Protein AF-W1XYI2-F1 (afdb_monomer_lite)

pLDDT: mean 91.17, std 10.31, range [52.06, 98.25]

Sequence (101 aa):
CQRESIPVISCMGGGNRFYPEKLMIADINKSHTCPLARVMRRELKKRGIKKQLVLFSTEKPTKPQFRGDATSPGTCSFVPPVAGFILAAHVLRTILEVPEQ

Radius of gyration: 15.17 Å; chains: 1; bounding box: 48×22×35 Å

Organism: NCBI:txid408170

Secondary structure (DSSP, 8-state):
-GGGT---EEE---TT---GGGEEEEEGGG--S-HHHHHHHHHHHHTT----EEEEE-SPPPPP--SSS--PPP--TTHHHHHHHHHHHHHHHHHTTPPP-

Foldseek 3Di:
DVVVVDADEEEADQFQDDDLVQKDKDWLVPDDLGPRSVVVVVVCVVVVNDTHIYIDGPDNRDQDPDDDPPSDTDHDPVNVVSSVVVVVVVVVCVVVVPDDD

InterPro domains:
  IPR035985 Ubiquitin-activating enzyme-like [SSF69572] (1-100)
  IPR045886 ThiF/MoeB/HesA family [PTHR43267] (1-99)

Structure (mmCIF, N/CA/C/O backbone):
data_AF-W1XYI2-F1
#
_entry.id   AF-W1XYI2-F1
#
loop_
_atom_site.group_PDB
_atom_site.id
_atom_site.type_symbol
_atom_site.label_atom_id
_atom_site.label_alt_id
_atom_site.label_comp_id
_atom_site.label_asym_id
_atom_site.label_entity_id
_atom_site.label_seq_id
_atom_site.pdbx_PDB_ins_code
_atom_site.Cartn_x
_atom_site.Cartn_y
_atom_site.Cartn_z
_atom_site.occu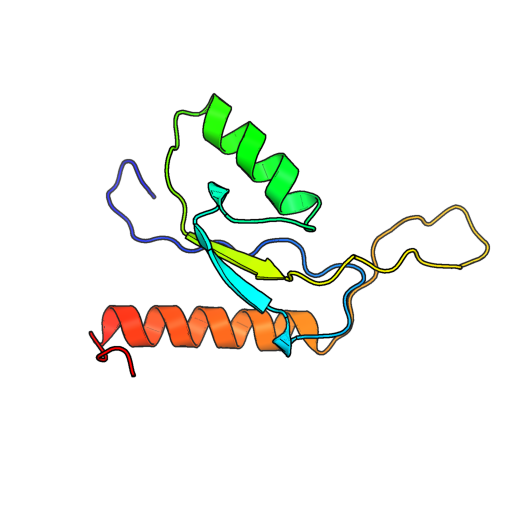pancy
_atom_site.B_iso_or_equiv
_atom_site.auth_seq_id
_atom_site.auth_comp_id
_atom_site.auth_asym_id
_atom_site.auth_atom_id
_atom_site.pdbx_PDB_model_num
ATOM 1 N N . CYS A 1 1 ? -6.157 12.230 11.367 1.00 90.81 1 CYS A N 1
ATOM 2 C CA . CYS A 1 1 ? -7.073 11.163 10.915 1.00 90.81 1 CYS A CA 1
ATOM 3 C C . CYS A 1 1 ? -7.519 10.267 12.060 1.00 90.81 1 CYS A C 1
ATOM 5 O O . CYS A 1 1 ? -8.620 10.480 12.530 1.00 90.81 1 CYS A O 1
ATOM 7 N N . GLN A 1 2 ? -6.684 9.353 12.577 1.00 87.75 2 GLN A N 1
ATOM 8 C CA . GLN A 1 2 ? -7.140 8.364 13.574 1.00 87.75 2 GLN A CA 1
ATOM 9 C C . GLN A 1 2 ? -7.705 8.962 14.865 1.00 87.75 2 GLN A C 1
ATOM 11 O O . GLN A 1 2 ? -8.763 8.539 15.306 1.00 87.75 2 GLN A O 1
ATOM 16 N N . ARG A 1 3 ? -7.036 9.970 15.439 1.00 92.31 3 ARG A N 1
ATOM 17 C CA . ARG A 1 3 ? -7.522 10.659 16.647 1.00 92.31 3 ARG A CA 1
ATOM 18 C C . ARG A 1 3 ? -8.885 11.329 16.443 1.00 92.31 3 ARG A C 1
ATOM 20 O O . ARG A 1 3 ? -9.679 11.375 17.367 1.00 92.31 3 ARG A O 1
ATOM 27 N N . GLU A 1 4 ? -9.139 11.803 15.228 1.00 95.50 4 GLU A N 1
ATOM 28 C CA . GLU A 1 4 ? -10.361 12.522 14.850 1.00 95.50 4 GLU A CA 1
ATOM 29 C C . GLU A 1 4 ? -11.403 11.585 14.210 1.00 95.50 4 GLU A C 1
ATOM 31 O O . GLU A 1 4 ? -12.368 12.050 13.619 1.00 95.50 4 GLU A O 1
ATOM 36 N N . SER A 1 5 ? -11.183 10.264 14.247 1.00 92.44 5 SER A N 1
ATOM 37 C CA . SER A 1 5 ? -12.043 9.258 13.603 1.00 92.44 5 SER A CA 1
ATOM 38 C C . SER A 1 5 ? -12.300 9.486 12.104 1.00 92.44 5 SER A C 1
ATOM 40 O O . SER A 1 5 ? -13.312 9.048 11.569 1.00 92.44 5 SER A O 1
ATOM 42 N N . ILE A 1 6 ? -11.367 10.134 11.399 1.00 94.69 6 ILE A N 1
ATOM 43 C CA . ILE A 1 6 ? -11.465 10.355 9.950 1.00 94.69 6 ILE A CA 1
ATOM 44 C C . ILE A 1 6 ? -10.928 9.109 9.225 1.00 94.69 6 ILE A C 1
ATOM 46 O O . ILE A 1 6 ? -9.735 8.799 9.394 1.00 94.69 6 ILE A O 1
ATOM 50 N N . PRO A 1 7 ? -11.748 8.416 8.406 1.00 93.88 7 PRO A N 1
ATOM 51 C CA . PRO A 1 7 ? -11.298 7.292 7.593 1.00 93.88 7 PRO A CA 1
ATOM 52 C C . PRO A 1 7 ? -10.163 7.713 6.660 1.00 93.88 7 PRO A C 1
ATOM 54 O O . PRO A 1 7 ? -10.217 8.766 6.026 1.00 93.88 7 PRO A O 1
ATOM 57 N N . VAL A 1 8 ? -9.107 6.903 6.580 1.00 95.44 8 VAL A N 1
ATOM 58 C CA . VAL A 1 8 ? -7.939 7.228 5.758 1.00 95.44 8 VAL A CA 1
ATOM 59 C C . VAL A 1 8 ? -7.326 5.976 5.148 1.00 95.44 8 VAL A C 1
ATOM 61 O O . VAL A 1 8 ? -7.055 4.993 5.839 1.00 95.44 8 VAL A O 1
ATOM 64 N N . ILE A 1 9 ? -7.046 6.058 3.851 1.00 97.56 9 ILE A N 1
ATOM 65 C CA . ILE A 1 9 ? -6.212 5.121 3.102 1.00 97.56 9 ILE A CA 1
ATOM 66 C C . ILE A 1 9 ? -4.980 5.873 2.589 1.00 97.56 9 ILE A C 1
ATOM 68 O O . ILE A 1 9 ? -5.078 7.030 2.185 1.00 97.56 9 ILE A O 1
ATOM 72 N N . SER A 1 10 ? -3.800 5.251 2.639 1.00 97.00 10 SER A N 1
ATOM 73 C CA . SER A 1 10 ? -2.549 5.883 2.188 1.00 97.00 10 SER A CA 1
ATOM 74 C C . SER A 1 10 ? -1.903 5.127 1.030 1.00 97.00 10 SER A C 1
ATOM 76 O O . SER A 1 10 ? -1.894 3.899 1.010 1.00 97.00 10 SER A O 1
ATOM 78 N N . CYS A 1 11 ? -1.310 5.850 0.083 1.00 97.19 11 CYS A N 1
ATOM 79 C CA . CYS A 1 11 ? -0.572 5.259 -1.032 1.00 97.19 11 CYS A CA 1
ATOM 80 C C . CYS A 1 11 ? 0.911 5.100 -0.677 1.00 97.19 11 CYS A C 1
ATOM 82 O O . CYS A 1 11 ? 1.551 6.052 -0.229 1.00 97.19 11 CYS A O 1
ATOM 84 N N . MET A 1 12 ? 1.460 3.901 -0.856 1.00 95.69 12 MET A N 1
ATOM 85 C CA . MET A 1 12 ? 2.892 3.639 -0.708 1.00 95.69 12 MET A CA 1
ATOM 86 C C . MET A 1 12 ? 3.640 3.922 -2.025 1.00 95.69 12 MET A C 1
ATOM 88 O O . MET A 1 12 ? 3.061 4.333 -3.024 1.00 95.69 12 MET A O 1
ATOM 92 N N . GLY A 1 13 ? 4.958 3.707 -2.047 1.00 90.19 13 GLY A N 1
ATOM 93 C CA . GLY A 1 13 ? 5.788 4.086 -3.193 1.00 90.19 13 GLY A CA 1
ATOM 94 C C . GLY A 1 13 ? 5.552 3.195 -4.412 1.00 90.19 13 GLY A C 1
ATOM 95 O O . GLY A 1 13 ? 5.601 1.975 -4.275 1.00 90.19 13 GLY A O 1
ATOM 96 N N . GLY A 1 14 ? 5.358 3.802 -5.587 1.00 88.44 14 GLY A N 1
ATOM 97 C CA . GLY A 1 14 ? 5.244 3.145 -6.900 1.00 88.44 14 GLY A CA 1
ATOM 98 C C . GLY A 1 14 ? 6.534 3.143 -7.734 1.00 88.44 14 GLY A C 1
ATOM 99 O O . GLY A 1 14 ? 6.502 2.763 -8.898 1.00 88.44 14 GLY A O 1
ATOM 100 N N . GLY A 1 15 ? 7.657 3.576 -7.154 1.00 90.31 15 GLY A N 1
ATOM 101 C CA . GLY A 1 15 ? 8.930 3.703 -7.865 1.00 90.31 15 GLY A CA 1
ATOM 102 C C . GLY A 1 15 ? 9.516 2.362 -8.316 1.00 90.31 15 GLY A C 1
ATOM 103 O O . GLY A 1 15 ? 9.439 1.363 -7.597 1.00 90.31 15 GLY A O 1
ATOM 104 N N . ASN A 1 16 ? 10.133 2.377 -9.497 1.00 89.81 16 ASN A N 1
ATOM 105 C CA . ASN A 1 16 ? 10.764 1.262 -10.198 1.00 89.81 16 ASN A CA 1
ATOM 106 C C . ASN A 1 16 ? 9.862 0.029 -10.341 1.00 89.81 16 ASN A C 1
ATOM 108 O O . ASN A 1 16 ? 10.310 -1.105 -10.157 1.00 89.81 16 ASN A O 1
ATOM 112 N N . ARG A 1 17 ? 8.583 0.261 -10.631 1.00 91.50 17 ARG A N 1
ATOM 113 C CA . ARG A 1 17 ? 7.562 -0.769 -10.826 1.00 91.50 17 ARG A CA 1
ATOM 114 C C . ARG A 1 17 ? 6.902 -0.618 -12.181 1.00 91.50 17 ARG A C 1
ATOM 116 O O . ARG A 1 17 ? 6.775 0.503 -12.675 1.00 91.50 17 ARG A O 1
ATOM 123 N N . PHE A 1 18 ? 6.475 -1.742 -12.738 1.00 93.44 18 PHE A N 1
ATOM 124 C CA . PHE A 1 18 ? 5.933 -1.835 -14.092 1.00 93.44 18 PHE A CA 1
ATOM 125 C C . PHE A 1 18 ? 4.577 -2.523 -14.161 1.00 93.44 18 PHE A C 1
ATOM 127 O O . PHE A 1 18 ? 3.939 -2.431 -15.202 1.00 93.44 18 PHE A O 1
ATOM 134 N N . TYR A 1 19 ? 4.146 -3.186 -13.085 1.00 94.69 19 TYR A N 1
ATOM 135 C CA . TYR A 1 19 ? 2.969 -4.052 -13.074 1.00 94.69 19 TYR A CA 1
ATOM 136 C C . TYR A 1 19 ? 1.880 -3.475 -12.155 1.00 94.69 19 TYR A C 1
ATOM 138 O O . TYR A 1 19 ? 1.870 -3.757 -10.947 1.00 94.69 19 TYR A O 1
ATOM 146 N N . PRO A 1 20 ? 0.971 -2.625 -12.677 1.00 95.50 20 PRO A N 1
ATOM 147 C CA . PRO A 1 20 ? -0.113 -2.046 -11.894 1.00 95.50 20 PRO A CA 1
ATOM 148 C C . PRO A 1 20 ? -1.064 -3.090 -11.303 1.00 95.50 20 PRO A C 1
ATOM 150 O O . PRO A 1 20 ? -1.615 -2.871 -10.231 1.00 95.50 20 PRO A O 1
ATOM 153 N N . GLU A 1 21 ? -1.218 -4.250 -11.940 1.00 96.12 21 GLU A N 1
ATOM 154 C CA . GLU A 1 21 ? -2.045 -5.359 -11.457 1.00 96.12 21 GLU A CA 1
ATOM 155 C C . GLU A 1 21 ? -1.520 -5.985 -10.154 1.00 96.12 21 GLU A C 1
ATOM 157 O O . GLU A 1 21 ? -2.244 -6.695 -9.463 1.00 96.12 21 GLU A O 1
ATOM 162 N N . LYS A 1 22 ? -0.269 -5.690 -9.774 1.00 96.38 22 LYS A N 1
ATOM 163 C CA . LYS A 1 22 ? 0.322 -6.101 -8.490 1.00 96.38 22 LYS A CA 1
ATOM 164 C C . LYS A 1 22 ? 0.064 -5.113 -7.355 1.00 96.38 22 LYS A C 1
ATOM 166 O O . LYS A 1 22 ? 0.579 -5.316 -6.250 1.00 96.38 22 LYS A O 1
ATOM 171 N N . LEU A 1 23 ? -0.672 -4.031 -7.609 1.00 97.25 23 LEU A N 1
ATOM 172 C CA . LEU A 1 23 ? -1.152 -3.117 -6.578 1.00 97.25 23 LEU A CA 1
ATOM 173 C C . LEU A 1 23 ? -2.275 -3.782 -5.779 1.00 97.25 23 LEU A C 1
ATOM 175 O O . LEU A 1 23 ? -3.216 -4.329 -6.341 1.00 97.25 23 LEU A O 1
ATOM 179 N N . MET A 1 24 ? -2.191 -3.703 -4.456 1.00 97.00 24 MET A N 1
ATOM 180 C CA . MET A 1 24 ? -3.209 -4.246 -3.567 1.00 97.00 24 MET A CA 1
ATOM 181 C C . MET A 1 24 ? -3.419 -3.360 -2.344 1.00 97.00 24 MET A C 1
ATOM 183 O O . MET A 1 24 ? -2.489 -2.712 -1.850 1.00 97.00 24 MET A O 1
ATOM 187 N N . ILE A 1 25 ? -4.654 -3.357 -1.847 1.00 97.81 25 ILE A N 1
ATOM 188 C CA . ILE A 1 25 ? -5.028 -2.685 -0.606 1.00 97.81 25 ILE A CA 1
ATOM 189 C C . ILE A 1 25 ? -4.937 -3.695 0.535 1.00 97.81 25 ILE A C 1
ATOM 191 O O . ILE A 1 25 ? -5.499 -4.784 0.460 1.00 97.81 25 ILE A O 1
ATOM 195 N N . ALA A 1 26 ? -4.225 -3.342 1.600 1.00 97.50 26 ALA A N 1
ATOM 196 C CA . ALA A 1 26 ? -4.165 -4.143 2.816 1.00 97.50 26 ALA A CA 1
ATOM 197 C C . ALA A 1 26 ? -3.845 -3.272 4.032 1.00 97.50 26 ALA A C 1
ATOM 199 O O . ALA A 1 26 ? -3.469 -2.107 3.910 1.00 97.50 26 ALA A O 1
ATOM 200 N N . ASP A 1 27 ? -3.943 -3.854 5.226 1.00 97.19 27 ASP A N 1
ATOM 201 C CA . ASP A 1 27 ? -3.358 -3.237 6.412 1.00 97.19 27 ASP A CA 1
ATOM 202 C C . ASP A 1 27 ? -1.830 -3.128 6.263 1.00 97.19 27 ASP A C 1
ATOM 204 O O . ASP A 1 27 ? -1.165 -4.033 5.747 1.00 97.19 27 ASP A O 1
ATOM 208 N N . ILE A 1 28 ? -1.258 -2.032 6.756 1.00 96.81 28 ILE A N 1
ATOM 209 C CA . ILE A 1 28 ? 0.171 -1.739 6.669 1.00 96.81 28 ILE A CA 1
ATOM 210 C C . ILE A 1 28 ? 1.044 -2.861 7.243 1.00 96.81 28 ILE A C 1
ATOM 212 O O . ILE A 1 28 ? 2.143 -3.083 6.734 1.00 96.81 28 ILE A O 1
ATOM 216 N N . ASN A 1 29 ? 0.575 -3.626 8.234 1.00 95.69 29 ASN A N 1
ATOM 217 C CA . ASN A 1 29 ? 1.329 -4.749 8.793 1.00 95.69 29 ASN A CA 1
ATOM 218 C C . ASN A 1 29 ? 1.447 -5.936 7.824 1.00 95.69 29 ASN A C 1
ATOM 220 O O . ASN A 1 29 ? 2.410 -6.691 7.915 1.00 95.69 29 ASN A O 1
ATOM 224 N N . LYS A 1 30 ? 0.512 -6.074 6.874 1.00 96.69 30 LYS A N 1
ATOM 225 C CA . LYS A 1 30 ? 0.533 -7.106 5.820 1.00 96.69 30 LYS A CA 1
ATOM 226 C C . LYS A 1 30 ? 1.364 -6.694 4.597 1.00 96.69 30 LYS A C 1
ATOM 228 O O . LYS A 1 30 ? 1.630 -7.508 3.711 1.00 96.69 30 LYS A O 1
ATOM 233 N N . SER A 1 31 ? 1.783 -5.429 4.526 1.00 96.00 31 SER A N 1
ATOM 234 C CA . SER A 1 31 ? 2.568 -4.934 3.397 1.00 96.00 31 SER A CA 1
ATOM 235 C C . SER A 1 31 ? 3.978 -5.532 3.358 1.00 96.00 31 SER A C 1
ATOM 237 O O . SER A 1 31 ? 4.666 -5.666 4.373 1.00 96.00 31 SER A O 1
ATOM 239 N N . HIS A 1 32 ? 4.465 -5.829 2.159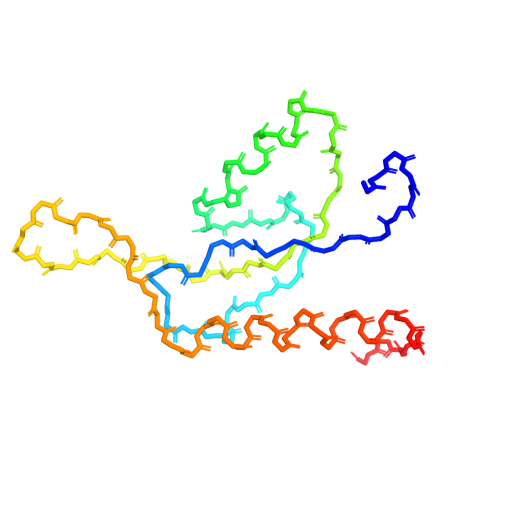 1.00 94.94 32 HIS A N 1
ATOM 240 C CA . HIS A 1 32 ? 5.786 -6.410 1.918 1.00 94.94 32 HIS A CA 1
ATOM 241 C C . HIS A 1 32 ? 6.376 -5.855 0.615 1.00 94.94 32 HIS A C 1
ATOM 243 O O . HIS A 1 32 ? 5.703 -5.132 -0.116 1.00 94.94 32 HIS A O 1
ATOM 249 N N . THR A 1 33 ? 7.661 -6.115 0.359 1.00 93.06 33 THR A N 1
ATOM 250 C CA . THR A 1 33 ? 8.374 -5.745 -0.886 1.00 93.06 33 THR A CA 1
ATOM 251 C C . THR A 1 33 ? 8.526 -4.236 -1.179 1.00 93.06 33 THR A C 1
ATOM 253 O O . THR A 1 33 ? 9.383 -3.840 -1.964 1.00 93.06 33 THR A O 1
ATOM 256 N N . CYS A 1 34 ? 7.770 -3.360 -0.514 1.00 92.06 34 CYS A N 1
ATOM 257 C CA . CYS A 1 34 ? 7.832 -1.910 -0.676 1.00 92.06 34 CYS A CA 1
ATOM 258 C C . CYS A 1 34 ? 8.778 -1.257 0.359 1.00 92.06 34 CYS A C 1
ATOM 260 O O . CYS A 1 34 ? 8.489 -1.312 1.563 1.00 92.06 34 CYS A O 1
ATOM 262 N N . PRO A 1 35 ? 9.869 -0.582 -0.066 1.00 91.88 35 PRO A N 1
ATOM 263 C CA . PRO A 1 35 ? 10.778 0.118 0.846 1.00 91.88 35 PRO A CA 1
ATOM 264 C C . PRO A 1 35 ? 10.086 1.212 1.664 1.00 91.88 35 PRO A C 1
ATOM 266 O O . PRO A 1 35 ? 10.328 1.312 2.867 1.00 91.88 35 PRO A O 1
ATOM 269 N N . LEU A 1 36 ? 9.178 1.976 1.042 1.00 94.12 36 LEU A N 1
ATOM 270 C CA . LEU A 1 36 ? 8.415 3.010 1.741 1.00 94.12 36 LEU A CA 1
ATOM 271 C C . LEU A 1 36 ? 7.490 2.397 2.797 1.00 94.12 36 LEU A C 1
ATOM 273 O O . LEU A 1 36 ? 7.484 2.853 3.935 1.0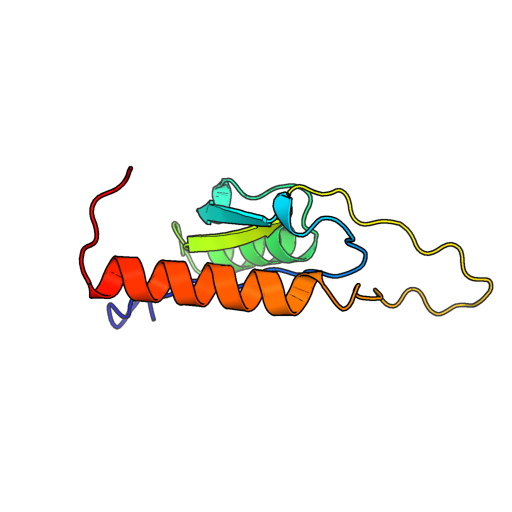0 94.12 36 LEU A O 1
ATOM 277 N N . ALA A 1 37 ? 6.783 1.310 2.475 1.00 95.50 37 ALA A N 1
ATOM 278 C CA . ALA A 1 37 ? 5.910 0.641 3.440 1.00 95.50 37 ALA A CA 1
ATOM 279 C C . ALA A 1 37 ? 6.687 0.101 4.653 1.00 95.50 37 ALA A C 1
ATOM 281 O O . ALA A 1 37 ? 6.198 0.153 5.780 1.00 95.50 37 ALA A O 1
ATOM 282 N N . ARG A 1 38 ? 7.934 -0.354 4.456 1.00 95.38 38 ARG A N 1
ATOM 283 C CA . ARG A 1 38 ? 8.829 -0.745 5.559 1.00 95.38 38 ARG A CA 1
ATOM 284 C C . ARG A 1 38 ? 9.136 0.429 6.490 1.00 95.38 38 ARG A C 1
ATOM 286 O O . ARG A 1 38 ? 9.081 0.256 7.708 1.00 95.38 38 ARG A O 1
ATOM 293 N N . VAL A 1 39 ? 9.451 1.600 5.933 1.00 96.44 39 VAL A N 1
ATOM 294 C CA . VAL A 1 39 ? 9.675 2.823 6.721 1.00 96.44 39 VAL A CA 1
ATOM 295 C C . VAL A 1 39 ? 8.395 3.202 7.463 1.00 96.44 39 VAL A C 1
ATOM 297 O O . VAL A 1 39 ? 8.425 3.363 8.681 1.00 96.44 39 VAL A O 1
ATOM 300 N N . MET A 1 40 ? 7.256 3.221 6.766 1.00 97.06 40 MET A N 1
ATOM 301 C CA . MET A 1 40 ? 5.963 3.563 7.358 1.00 97.06 40 MET A CA 1
ATOM 302 C C . MET A 1 40 ? 5.558 2.613 8.488 1.00 97.06 40 MET A C 1
ATOM 304 O O . MET A 1 40 ? 5.116 3.089 9.525 1.00 97.06 40 MET A O 1
ATOM 308 N N . ARG A 1 41 ? 5.786 1.296 8.380 1.00 96.19 41 ARG A N 1
ATOM 309 C CA . ARG A 1 41 ? 5.553 0.357 9.498 1.00 96.19 41 ARG A CA 1
ATOM 310 C C . ARG A 1 41 ? 6.332 0.744 10.753 1.00 96.19 41 ARG A C 1
ATOM 312 O O . ARG A 1 41 ? 5.769 0.765 11.846 1.00 96.19 41 ARG A O 1
ATOM 319 N N . ARG A 1 42 ? 7.625 1.059 10.609 1.00 96.69 42 ARG A N 1
ATOM 320 C CA . ARG A 1 42 ? 8.472 1.481 11.737 1.00 96.69 42 ARG A CA 1
ATOM 321 C C . ARG A 1 42 ? 7.952 2.780 12.349 1.00 96.69 42 ARG A C 1
ATOM 323 O O . ARG A 1 42 ? 7.859 2.892 13.568 1.00 96.69 42 ARG A O 1
ATOM 330 N N . GLU A 1 43 ? 7.606 3.738 11.502 1.00 97.31 43 GLU A N 1
ATOM 331 C CA . GLU A 1 43 ? 7.151 5.066 11.900 1.00 97.31 43 GLU A CA 1
ATOM 332 C C . GLU A 1 43 ? 5.766 5.056 12.563 1.00 97.31 43 GLU A C 1
ATOM 334 O O . GLU A 1 43 ? 5.559 5.740 13.567 1.00 97.31 43 GLU A O 1
ATOM 339 N N . LEU A 1 44 ? 4.838 4.238 12.073 1.00 95.81 44 LEU A N 1
ATOM 340 C CA . LEU A 1 44 ? 3.525 4.046 12.687 1.00 95.81 44 LEU A CA 1
ATOM 341 C C . LEU A 1 44 ? 3.636 3.307 14.024 1.00 95.81 44 LEU A C 1
ATOM 343 O O . LEU A 1 44 ? 3.028 3.739 15.002 1.00 95.81 44 LEU A O 1
ATOM 347 N N . LYS A 1 45 ? 4.488 2.274 14.113 1.00 95.31 45 LYS A N 1
ATOM 348 C CA . LYS A 1 45 ? 4.736 1.546 15.368 1.00 95.31 45 LYS A CA 1
ATOM 349 C C . LYS A 1 45 ? 5.266 2.466 16.469 1.00 95.31 45 LYS A C 1
ATOM 351 O O . LYS A 1 45 ? 4.773 2.403 17.590 1.00 95.31 45 LYS A O 1
ATOM 356 N N . LYS A 1 46 ? 6.224 3.348 16.152 1.00 96.75 46 LYS A N 1
ATOM 357 C CA . LYS A 1 46 ? 6.742 4.357 17.100 1.00 96.75 46 LYS A CA 1
ATOM 358 C C . LYS A 1 46 ? 5.648 5.289 17.627 1.00 96.75 46 LYS A C 1
ATOM 360 O O . LYS A 1 46 ? 5.708 5.704 18.774 1.00 96.75 46 LYS A O 1
ATOM 365 N N . ARG A 1 47 ? 4.657 5.609 16.792 1.00 95.19 47 ARG A N 1
ATOM 366 C CA . ARG A 1 47 ? 3.521 6.480 17.132 1.00 95.19 47 ARG A CA 1
ATOM 367 C C . ARG A 1 47 ? 2.353 5.726 17.783 1.00 95.19 47 ARG A C 1
ATOM 369 O O . ARG A 1 47 ? 1.308 6.321 18.008 1.00 95.19 47 ARG A O 1
ATOM 376 N N . GLY A 1 48 ? 2.494 4.423 18.045 1.00 94.25 48 GLY A N 1
ATOM 377 C CA . GLY A 1 48 ? 1.430 3.596 18.621 1.00 94.25 48 GLY A CA 1
ATOM 378 C C . GLY A 1 48 ? 0.269 3.288 17.665 1.00 94.25 48 GLY A C 1
ATOM 379 O O . GLY A 1 48 ? -0.758 2.771 18.100 1.00 94.25 48 GLY A O 1
ATOM 380 N N . ILE A 1 49 ? 0.419 3.562 16.366 1.00 93.94 49 ILE A N 1
ATOM 381 C CA . ILE A 1 49 ? -0.617 3.310 15.360 1.00 93.94 49 ILE A CA 1
ATOM 382 C C . ILE A 1 49 ? -0.557 1.839 14.939 1.00 93.94 49 ILE A C 1
ATOM 384 O O . ILE A 1 49 ? 0.386 1.406 14.275 1.00 93.94 49 ILE A O 1
ATOM 388 N N . LYS A 1 50 ? -1.569 1.063 15.345 1.00 89.38 50 LYS A N 1
ATOM 389 C CA . LYS A 1 50 ? -1.604 -0.397 15.148 1.00 89.38 50 LYS A CA 1
ATOM 390 C C . LYS A 1 50 ? -2.147 -0.831 13.793 1.00 89.38 50 LYS A C 1
ATOM 392 O O . LYS A 1 50 ? -1.734 -1.874 13.300 1.00 89.38 50 LYS A O 1
ATOM 397 N N . LYS A 1 51 ? -3.084 -0.075 13.223 1.00 93.25 51 LYS A N 1
ATOM 398 C CA . LYS A 1 51 ? -3.758 -0.400 11.961 1.00 93.25 51 LYS A CA 1
ATOM 399 C C . LYS A 1 51 ? -3.735 0.812 11.054 1.00 93.25 51 LYS A C 1
ATOM 401 O O . LYS A 1 51 ? -3.933 1.922 11.535 1.00 93.25 51 LYS A O 1
ATOM 406 N N . GLN A 1 52 ? -3.487 0.606 9.771 1.00 96.44 52 GLN A N 1
ATOM 407 C CA . GLN A 1 52 ? -3.570 1.657 8.761 1.00 96.44 52 GLN A CA 1
ATOM 408 C C . GLN A 1 52 ? -3.762 0.996 7.406 1.00 96.44 52 GLN A C 1
ATOM 410 O O . GLN A 1 52 ? -2.916 0.213 6.978 1.00 96.44 52 GLN A O 1
ATOM 415 N N . LEU A 1 53 ? -4.857 1.323 6.726 1.00 97.75 53 LEU A N 1
ATOM 416 C CA . LEU A 1 53 ? -5.121 0.813 5.390 1.00 97.75 53 LEU A CA 1
ATOM 417 C C . LEU A 1 53 ? -4.201 1.502 4.380 1.00 97.75 53 LEU A C 1
ATOM 419 O O . LEU A 1 53 ? -4.069 2.732 4.390 1.00 97.75 53 LEU A O 1
ATOM 423 N N . VAL A 1 54 ? -3.546 0.720 3.526 1.00 98.19 54 VAL A N 1
ATOM 424 C CA . VAL A 1 54 ? -2.610 1.230 2.525 1.00 98.19 54 VAL A CA 1
ATOM 425 C C . VAL A 1 54 ? -2.744 0.513 1.191 1.00 98.19 54 VAL A C 1
ATOM 427 O O . VAL A 1 54 ? -2.996 -0.688 1.148 1.00 98.19 54 VAL A O 1
ATOM 430 N N . LEU A 1 55 ? -2.497 1.245 0.107 1.00 98.25 55 LEU A N 1
ATOM 431 C CA . LEU A 1 55 ? -2.224 0.683 -1.210 1.00 98.25 55 LEU A CA 1
ATOM 432 C C . LEU A 1 55 ? -0.711 0.517 -1.372 1.00 98.25 55 LEU A C 1
ATOM 434 O O . LEU A 1 55 ? 0.044 1.479 -1.230 1.00 98.25 55 LEU A O 1
ATOM 438 N N . PHE A 1 56 ? -0.252 -0.686 -1.693 1.00 97.38 56 PHE A N 1
ATOM 439 C CA . PHE A 1 56 ? 1.147 -0.952 -2.028 1.00 97.38 56 PHE A CA 1
ATOM 440 C C . PHE A 1 56 ? 1.219 -1.970 -3.164 1.00 97.38 56 PHE A C 1
ATOM 442 O O . PHE A 1 56 ? 0.259 -2.695 -3.397 1.00 97.38 56 PHE A O 1
ATOM 449 N N . SER A 1 57 ? 2.349 -2.048 -3.870 1.00 96.12 57 SER A N 1
ATOM 450 C CA . SER A 1 57 ? 2.573 -3.136 -4.826 1.00 96.12 57 SER A CA 1
ATOM 451 C C . SER A 1 57 ? 3.453 -4.236 -4.237 1.00 96.12 57 SER A C 1
ATOM 453 O O . SER A 1 57 ? 4.422 -3.963 -3.512 1.00 96.12 57 SER A O 1
ATOM 455 N N . THR A 1 58 ? 3.085 -5.476 -4.558 1.00 95.94 58 THR A N 1
ATOM 456 C CA . THR A 1 58 ? 3.809 -6.712 -4.218 1.00 95.94 58 THR A CA 1
ATOM 457 C C . THR A 1 58 ? 4.998 -6.968 -5.150 1.00 95.94 58 THR A C 1
ATOM 459 O O . THR A 1 58 ? 5.839 -7.825 -4.874 1.00 95.94 58 THR A O 1
ATOM 462 N N . GLU A 1 59 ? 5.116 -6.186 -6.226 1.00 94.88 59 GLU A N 1
ATOM 463 C CA . GLU A 1 59 ? 6.218 -6.232 -7.179 1.00 94.88 59 GLU A CA 1
ATOM 464 C C . GLU A 1 59 ? 7.537 -5.814 -6.521 1.00 94.88 59 GLU A C 1
ATOM 466 O O . GLU A 1 59 ? 7.631 -4.762 -5.867 1.00 94.88 59 GLU A O 1
ATOM 471 N N . LYS A 1 60 ? 8.579 -6.627 -6.741 1.00 91.62 60 LYS A N 1
ATOM 472 C CA . LYS A 1 60 ? 9.960 -6.278 -6.396 1.00 91.62 60 LYS A CA 1
ATOM 473 C C . LYS A 1 60 ? 10.391 -5.073 -7.234 1.00 91.62 60 LYS A C 1
ATOM 475 O O . LYS A 1 60 ? 10.374 -5.187 -8.454 1.00 91.62 60 LYS A O 1
ATOM 480 N N . PRO A 1 61 ? 10.797 -3.949 -6.609 1.00 88.94 61 PRO A N 1
ATOM 481 C CA . PRO A 1 61 ? 11.298 -2.805 -7.353 1.00 88.94 61 PRO A CA 1
ATOM 482 C C . PRO A 1 61 ? 12.487 -3.211 -8.221 1.00 88.94 61 PRO A C 1
ATOM 484 O O . PRO A 1 61 ? 13.425 -3.858 -7.743 1.00 88.94 61 PRO A O 1
ATOM 487 N N . THR A 1 62 ? 12.454 -2.812 -9.485 1.00 86.94 62 THR A N 1
ATOM 488 C CA . THR A 1 62 ? 13.552 -3.038 -10.421 1.00 86.94 62 THR A CA 1
ATOM 489 C C . THR A 1 62 ? 14.731 -2.149 -10.037 1.00 86.94 62 THR A C 1
ATOM 491 O O . THR A 1 62 ? 14.568 -0.977 -9.695 1.00 86.94 62 THR A O 1
ATOM 494 N N . LYS A 1 63 ? 15.948 -2.694 -10.058 1.00 80.75 63 LYS A N 1
ATOM 495 C CA . LYS A 1 63 ? 17.147 -1.874 -9.865 1.00 80.75 63 LYS A CA 1
ATOM 496 C C . LYS A 1 63 ? 17.484 -1.201 -11.199 1.00 80.75 63 LYS A C 1
ATOM 498 O O . LYS A 1 63 ? 17.687 -1.931 -12.170 1.00 80.75 63 LYS A O 1
ATOM 503 N N . PRO A 1 64 ? 17.531 0.139 -11.278 1.00 74.25 64 PRO A N 1
ATOM 504 C CA . PRO A 1 64 ? 17.926 0.812 -12.508 1.00 74.25 64 PRO A CA 1
ATOM 505 C C . PRO A 1 64 ? 19.370 0.429 -12.862 1.00 74.25 64 PRO A C 1
ATOM 507 O O . PRO A 1 64 ? 20.243 0.439 -11.998 1.00 74.25 64 PRO A O 1
ATOM 510 N N . GLN A 1 65 ? 19.614 0.072 -14.125 1.00 69.44 65 GLN A N 1
ATOM 511 C CA . GLN A 1 65 ? 20.942 -0.270 -14.655 1.00 69.44 65 GLN A CA 1
ATOM 512 C C . GLN A 1 65 ? 21.525 0.887 -15.487 1.00 69.44 65 GLN A C 1
ATOM 514 O O . GLN A 1 65 ? 21.995 0.680 -16.602 1.00 69.44 65 GLN A O 1
ATOM 519 N N . PHE A 1 66 ? 21.451 2.125 -14.990 1.00 66.44 66 PHE A N 1
ATOM 520 C CA . PHE A 1 66 ? 22.008 3.281 -15.702 1.00 66.44 66 PHE A CA 1
ATOM 521 C C . PHE A 1 66 ? 23.439 3.595 -15.244 1.00 66.44 66 PHE A C 1
ATOM 523 O O . PHE A 1 66 ? 23.756 3.513 -14.059 1.00 66.44 66 PHE A O 1
ATOM 530 N N . ARG A 1 67 ? 24.308 3.957 -16.199 1.00 52.06 67 ARG A N 1
ATOM 531 C CA . ARG A 1 67 ? 25.682 4.425 -15.957 1.00 52.06 67 ARG A CA 1
ATOM 532 C C . ARG A 1 67 ? 25.648 5.872 -15.445 1.00 52.06 67 ARG A C 1
ATOM 534 O O . ARG A 1 67 ? 25.562 6.796 -16.245 1.00 52.06 67 ARG A O 1
ATOM 541 N N . GLY A 1 68 ? 25.693 6.057 -14.129 1.00 56.12 68 GLY A N 1
ATOM 542 C CA . GLY A 1 68 ? 25.819 7.362 -13.467 1.00 56.12 68 GLY A CA 1
ATOM 543 C C . GLY A 1 68 ? 25.219 7.346 -12.060 1.00 56.12 68 GLY A C 1
ATOM 544 O O . GLY A 1 68 ? 24.277 6.599 -11.812 1.00 56.12 68 GLY A O 1
ATOM 545 N N . ASP A 1 69 ? 25.742 8.173 -11.151 1.00 55.97 69 ASP A N 1
ATOM 546 C CA . ASP A 1 69 ? 25.437 8.213 -9.701 1.00 55.97 69 ASP A CA 1
ATOM 547 C C . ASP A 1 69 ? 23.957 8.460 -9.319 1.00 55.97 69 ASP A C 1
ATOM 549 O O . ASP A 1 69 ? 23.592 8.507 -8.140 1.00 55.97 69 ASP A O 1
ATOM 553 N N . ALA A 1 70 ? 23.062 8.595 -10.296 1.00 55.62 70 ALA A N 1
ATOM 554 C CA . ALA A 1 70 ? 21.644 8.822 -10.079 1.00 55.62 70 ALA A CA 1
ATOM 555 C C . ALA A 1 70 ? 20.907 7.510 -9.750 1.00 55.62 70 ALA A C 1
ATOM 557 O O . ALA A 1 70 ? 20.267 6.881 -10.588 1.00 55.62 70 ALA A O 1
ATOM 558 N N . THR A 1 71 ? 20.934 7.137 -8.471 1.00 63.62 71 THR A N 1
ATOM 559 C CA . THR A 1 71 ? 20.142 6.042 -7.873 1.00 63.62 71 THR A CA 1
ATOM 560 C C . THR A 1 71 ? 18.656 6.390 -7.668 1.00 63.62 71 THR A C 1
ATOM 562 O O . THR A 1 71 ? 17.930 5.656 -6.990 1.00 63.62 71 THR A O 1
ATOM 565 N N . SER A 1 72 ? 18.187 7.510 -8.232 1.00 67.88 72 SER A N 1
ATOM 566 C CA . SER A 1 72 ? 16.826 8.004 -8.019 1.00 67.88 72 SER A CA 1
ATOM 567 C C . SER A 1 72 ? 15.795 7.043 -8.629 1.00 67.88 72 SER A C 1
ATOM 569 O O . SER A 1 72 ? 15.930 6.665 -9.796 1.00 67.88 72 SER A O 1
ATOM 571 N N . PRO A 1 73 ? 14.761 6.620 -7.880 1.00 72.12 73 PRO A N 1
ATOM 572 C CA . PRO A 1 73 ? 13.712 5.762 -8.414 1.00 72.12 73 PRO A CA 1
ATOM 573 C C . PRO A 1 73 ? 12.964 6.446 -9.565 1.00 72.12 73 PRO A C 1
ATOM 575 O O . PRO A 1 73 ? 12.357 7.499 -9.378 1.00 72.12 73 PRO A O 1
ATOM 578 N N . GLY A 1 74 ? 12.953 5.820 -10.741 1.00 82.81 74 GLY A N 1
ATOM 579 C CA . GLY A 1 74 ? 12.031 6.177 -11.817 1.00 82.81 74 GLY A CA 1
ATOM 580 C C . GLY A 1 74 ? 10.628 5.661 -11.507 1.00 82.81 74 GLY A C 1
ATOM 581 O O . GLY A 1 74 ? 10.435 4.862 -10.594 1.00 82.81 74 GLY A O 1
ATOM 582 N N . THR A 1 75 ? 9.616 6.090 -12.254 1.00 83.44 75 THR A N 1
ATOM 583 C CA . THR A 1 75 ? 8.263 5.524 -12.139 1.00 83.44 75 THR A CA 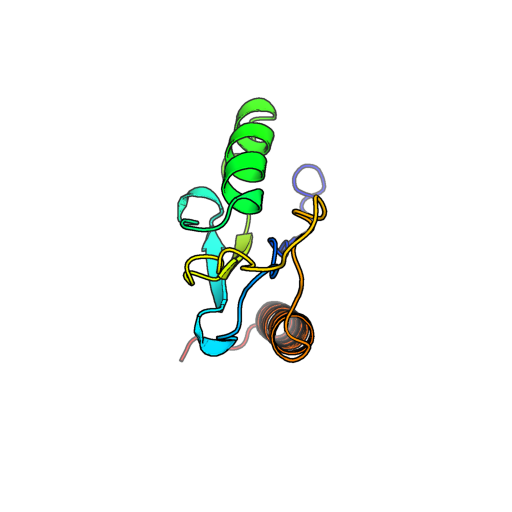1
ATOM 584 C C . THR A 1 75 ? 7.686 5.308 -13.529 1.00 83.44 75 THR A C 1
ATOM 586 O O . THR A 1 75 ? 7.787 6.186 -14.380 1.00 83.44 75 THR A O 1
ATOM 589 N N . CYS A 1 76 ? 7.094 4.138 -13.771 1.00 89.31 76 CYS A N 1
ATOM 590 C CA . CYS A 1 76 ? 6.362 3.873 -15.004 1.00 89.31 76 CYS A CA 1
ATOM 591 C C . CYS A 1 76 ? 5.051 4.670 -15.002 1.00 89.31 76 CYS A C 1
ATOM 593 O O . CYS A 1 76 ? 4.290 4.573 -14.039 1.00 89.31 76 CYS A O 1
ATOM 595 N N . SER A 1 77 ? 4.755 5.411 -16.075 1.00 92.94 77 SER A N 1
ATOM 596 C CA . SER A 1 77 ? 3.573 6.286 -16.171 1.00 92.94 77 SER A CA 1
ATOM 597 C C . SER A 1 77 ? 2.234 5.570 -15.972 1.00 92.94 77 SER A C 1
ATOM 599 O O . SER A 1 77 ? 1.246 6.230 -15.682 1.00 92.94 77 SER A O 1
ATOM 601 N N . PHE A 1 78 ? 2.186 4.239 -16.080 1.00 94.00 78 PHE A N 1
ATOM 602 C CA . PHE A 1 78 ? 0.976 3.446 -15.850 1.00 94.00 78 PHE A CA 1
ATOM 603 C C . PHE A 1 78 ? 0.712 3.129 -14.370 1.00 94.00 78 PHE A C 1
ATOM 605 O O . PHE A 1 78 ? -0.434 2.903 -13.990 1.00 94.00 78 PHE A O 1
ATOM 612 N N . VAL A 1 79 ? 1.734 3.135 -13.507 1.00 94.88 79 VAL A N 1
ATOM 613 C CA . VAL A 1 79 ? 1.567 2.746 -12.094 1.00 94.88 79 VAL A CA 1
ATOM 614 C C . VAL A 1 79 ? 0.845 3.827 -11.272 1.00 94.88 79 VAL A C 1
ATOM 616 O O . VAL A 1 79 ? -0.117 3.478 -10.584 1.00 94.88 79 VAL A O 1
ATOM 619 N N . PRO A 1 80 ? 1.224 5.123 -11.318 1.00 95.12 80 PRO A N 1
ATOM 620 C CA . PRO A 1 80 ? 0.551 6.154 -10.525 1.00 95.12 80 PRO A CA 1
ATOM 621 C C . PRO A 1 80 ? -0.934 6.358 -10.865 1.00 95.12 80 PRO A C 1
ATOM 623 O O . PRO A 1 80 ? -1.725 6.414 -9.923 1.00 95.12 80 PRO A O 1
ATOM 626 N N . PRO A 1 81 ? -1.359 6.422 -12.146 1.00 96.56 81 PRO A N 1
ATOM 627 C CA . PRO A 1 81 ? -2.773 6.576 -12.479 1.00 96.56 81 PRO A CA 1
ATOM 628 C C . PRO A 1 81 ? -3.617 5.402 -11.988 1.00 96.56 81 PRO A C 1
ATOM 630 O O . PRO A 1 81 ? -4.635 5.616 -11.338 1.00 96.56 81 PRO A O 1
ATOM 633 N N . VAL A 1 82 ? -3.166 4.162 -12.210 1.00 97.50 82 VAL A N 1
ATOM 634 C CA . VAL A 1 82 ? -3.889 2.970 -11.742 1.00 97.50 82 VAL A CA 1
ATOM 635 C C . VAL A 1 82 ? -3.954 2.930 -10.216 1.00 97.50 82 VAL A C 1
ATOM 637 O O . VAL A 1 82 ? -5.005 2.622 -9.661 1.00 97.50 82 VAL A O 1
ATOM 640 N N . ALA A 1 83 ? -2.882 3.315 -9.519 1.00 97.44 83 ALA A N 1
ATOM 641 C CA . ALA A 1 83 ? -2.919 3.466 -8.068 1.00 97.44 83 ALA A CA 1
ATOM 642 C C . ALA A 1 83 ? -3.980 4.486 -7.624 1.00 97.44 83 ALA A C 1
ATOM 644 O O . ALA A 1 83 ? -4.754 4.207 -6.708 1.00 97.44 83 ALA A O 1
ATOM 645 N N . GLY A 1 84 ? -4.060 5.634 -8.301 1.00 97.62 84 GLY A N 1
ATOM 646 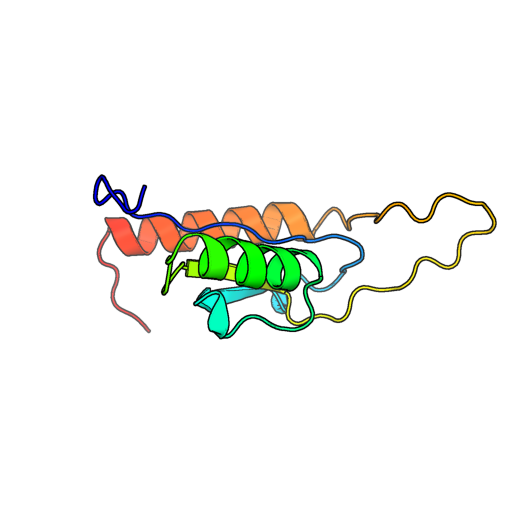C CA . GLY A 1 84 ? -5.100 6.638 -8.075 1.00 97.62 84 GLY A CA 1
ATOM 647 C C . GLY A 1 84 ? -6.510 6.091 -8.306 1.00 97.62 84 GLY A C 1
ATOM 648 O O . GLY A 1 84 ? -7.376 6.262 -7.451 1.00 97.62 84 GLY A O 1
ATOM 649 N N . PHE A 1 85 ? -6.730 5.369 -9.407 1.00 98.06 85 PHE A N 1
ATOM 650 C CA . PHE A 1 85 ? -8.026 4.761 -9.717 1.00 98.06 85 PHE A CA 1
ATOM 651 C C . PHE A 1 85 ? -8.434 3.697 -8.699 1.00 98.06 85 PHE A C 1
ATOM 653 O O . PHE A 1 85 ? -9.582 3.689 -8.263 1.00 98.06 85 PHE A O 1
ATOM 660 N N . ILE A 1 86 ? -7.507 2.845 -8.253 1.00 98.00 86 ILE A N 1
ATOM 661 C CA . ILE A 1 86 ? -7.780 1.846 -7.212 1.00 98.00 86 ILE A CA 1
ATOM 662 C C . ILE A 1 86 ? -8.176 2.529 -5.895 1.00 98.00 86 ILE A C 1
ATOM 664 O O . ILE A 1 86 ? -9.139 2.106 -5.253 1.00 98.00 86 ILE A O 1
ATOM 668 N N . LEU A 1 87 ? -7.471 3.596 -5.499 1.00 98.19 87 LEU A N 1
ATOM 669 C CA . LEU A 1 87 ? -7.798 4.369 -4.296 1.00 98.19 87 LEU A CA 1
ATOM 670 C C . LEU A 1 87 ? -9.176 5.023 -4.407 1.00 98.19 87 LEU A C 1
ATOM 672 O O . LEU A 1 87 ? -9.984 4.884 -3.492 1.00 98.19 87 LEU A O 1
ATOM 676 N N . ALA A 1 88 ? -9.460 5.690 -5.527 1.00 97.94 88 ALA A N 1
ATOM 677 C CA . ALA A 1 88 ? -10.748 6.330 -5.768 1.00 97.94 88 ALA A CA 1
ATOM 678 C C . ALA A 1 88 ? -11.891 5.305 -5.751 1.00 97.94 88 ALA A C 1
ATOM 680 O O . ALA A 1 88 ? -1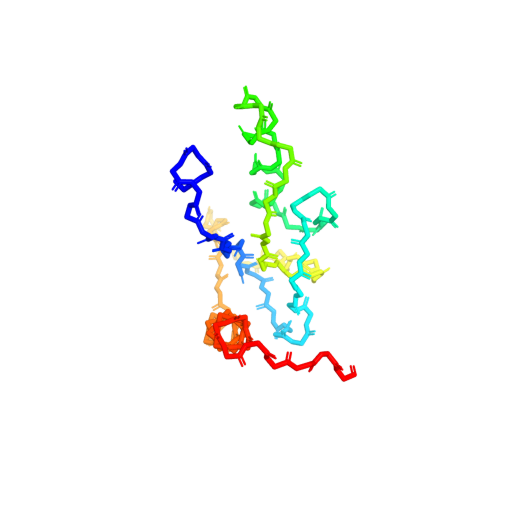2.875 5.496 -5.042 1.00 97.94 88 ALA A O 1
ATOM 681 N N . ALA A 1 89 ? -11.731 4.177 -6.447 1.00 97.25 89 ALA A N 1
ATOM 682 C CA . ALA A 1 89 ? -12.715 3.099 -6.463 1.00 97.25 89 ALA A CA 1
ATOM 683 C C . ALA A 1 89 ? -12.925 2.476 -5.077 1.00 97.25 89 ALA A C 1
ATOM 685 O O . ALA A 1 89 ? -14.033 2.059 -4.748 1.00 97.25 89 ALA A O 1
ATOM 686 N N . HIS A 1 90 ? -11.879 2.379 -4.254 1.00 96.94 90 HIS A N 1
ATOM 687 C CA . HIS A 1 90 ? -12.016 1.926 -2.873 1.00 96.94 90 HIS A CA 1
ATOM 688 C C . HIS A 1 90 ? -12.806 2.930 -2.027 1.00 96.94 90 HIS A C 1
ATOM 690 O O . HIS A 1 90 ? -13.743 2.538 -1.343 1.00 96.94 90 HIS A O 1
ATOM 696 N N . VAL A 1 91 ? -12.475 4.221 -2.105 1.00 96.56 91 VAL A N 1
ATOM 697 C CA . VAL A 1 91 ? -13.188 5.274 -1.366 1.00 96.56 91 VAL A CA 1
ATOM 698 C C . VAL A 1 91 ? -14.657 5.345 -1.785 1.00 96.56 91 VAL A C 1
ATOM 700 O O . VAL A 1 91 ? -15.524 5.367 -0.919 1.00 96.56 91 VAL A O 1
ATOM 703 N N . LEU A 1 92 ? -14.943 5.313 -3.090 1.00 97.12 92 LEU A N 1
ATOM 704 C CA . LEU A 1 92 ? -16.310 5.320 -3.614 1.00 97.12 92 LEU A CA 1
ATOM 705 C C . LEU A 1 92 ? -17.122 4.133 -3.096 1.00 97.12 92 LEU A C 1
ATOM 707 O O . LEU A 1 92 ? -18.219 4.333 -2.587 1.00 97.12 92 LEU A O 1
ATOM 711 N N . ARG A 1 93 ? -16.576 2.912 -3.168 1.00 96.50 93 ARG A N 1
ATOM 712 C CA . ARG A 1 93 ? -17.262 1.711 -2.664 1.00 96.50 93 ARG A CA 1
ATOM 713 C C . ARG A 1 93 ? -17.515 1.768 -1.161 1.00 96.50 93 ARG A C 1
ATOM 715 O O . ARG A 1 93 ? -18.582 1.358 -0.728 1.00 96.50 93 ARG A O 1
ATOM 722 N N . THR A 1 94 ? -16.572 2.309 -0.392 1.00 94.88 94 THR A N 1
ATOM 723 C CA . THR A 1 94 ? -16.723 2.485 1.058 1.00 94.88 94 THR A CA 1
ATOM 724 C C . THR A 1 94 ? -17.803 3.513 1.402 1.00 94.88 94 THR A C 1
ATOM 726 O O . THR A 1 94 ? -18.585 3.272 2.310 1.00 94.88 94 THR A O 1
ATOM 729 N N . ILE A 1 95 ? -17.870 4.644 0.688 1.00 96.12 95 ILE A N 1
ATOM 730 C CA . ILE A 1 95 ? -18.886 5.688 0.927 1.00 96.12 95 ILE A CA 1
ATOM 731 C C . ILE A 1 95 ? -20.282 5.216 0.509 1.00 96.12 95 ILE A C 1
ATOM 733 O O . ILE A 1 95 ? -21.259 5.527 1.179 1.00 96.12 95 ILE A O 1
ATOM 737 N N . LEU A 1 96 ? -20.373 4.491 -0.606 1.00 97.38 96 LEU A N 1
ATOM 738 C CA . LEU A 1 96 ? -21.635 3.985 -1.148 1.00 97.38 96 LEU A CA 1
ATOM 739 C C . LEU A 1 96 ? -22.071 2.647 -0.531 1.00 97.38 96 LEU A C 1
ATOM 741 O O . LEU A 1 96 ? -23.070 2.093 -0.975 1.00 97.38 96 LEU A O 1
ATOM 745 N N . GLU A 1 97 ? -21.314 2.115 0.435 1.00 96.19 97 GLU A N 1
ATOM 746 C CA . GLU A 1 97 ? -21.579 0.828 1.099 1.00 96.19 97 GLU A CA 1
ATOM 747 C C . GLU A 1 97 ? -21.826 -0.327 0.107 1.00 96.19 97 GLU A C 1
ATOM 749 O O . GLU A 1 97 ? -22.695 -1.178 0.294 1.00 96.19 97 GLU A O 1
ATOM 754 N N . VAL A 1 98 ? -21.051 -0.357 -0.984 1.00 96.19 98 VAL A N 1
ATOM 755 C CA . VAL A 1 98 ? -21.190 -1.382 -2.029 1.00 96.19 98 VAL A CA 1
ATOM 756 C C . VAL A 1 98 ? -20.771 -2.748 -1.464 1.00 96.19 98 VAL A C 1
ATOM 758 O O . VAL A 1 98 ? -19.646 -2.853 -0.965 1.00 96.19 98 VAL A O 1
ATOM 761 N N . PRO A 1 99 ? -21.608 -3.801 -1.570 1.00 90.69 99 PRO A N 1
ATOM 762 C CA . PRO A 1 99 ? -21.264 -5.138 -1.088 1.00 90.69 99 PRO A CA 1
ATOM 763 C C . PRO A 1 99 ? -19.989 -5.690 -1.739 1.00 90.69 99 PRO A C 1
ATOM 765 O O . PRO A 1 99 ? -19.743 -5.466 -2.928 1.00 90.69 99 PRO A O 1
ATOM 768 N N . GLU A 1 100 ? -19.188 -6.437 -0.972 1.00 83.12 100 GLU A N 1
ATOM 769 C CA . GLU A 1 100 ? -18.078 -7.211 -1.539 1.00 83.12 100 GLU A CA 1
ATOM 770 C C . GLU A 1 100 ? -18.619 -8.310 -2.468 1.00 83.12 100 GLU A C 1
ATOM 772 O O . GLU A 1 100 ? -19.665 -8.906 -2.200 1.00 83.12 100 GLU A O 1
ATOM 777 N N . GLN A 1 101 ? -17.909 -8.533 -3.576 1.00 75.50 101 GLN A N 1
ATOM 778 C CA . GLN A 1 101 ? -18.218 -9.537 -4.597 1.00 75.50 101 GLN A CA 1
ATOM 779 C C . GLN A 1 101 ? -17.249 -10.711 -4.509 1.00 75.50 101 GLN A C 1
ATOM 781 O O . GLN A 1 101 ? -16.057 -10.455 -4.213 1.00 75.50 101 GLN A O 1
#